Protein AF-A0A2N2PVN6-F1 (afdb_monomer)

Sequence (117 aa):
MAGLLTEPPWLGQETGHSHPGLLRRYKLNAVTSKTHCVLRLKFLCLGGVTVPKIKTHKATAKRFRRTATGKLVCMHQGRGHLRRRKAPRTLVKYRQVKIIDAPAADKRISRLAPYLD

Foldseek 3Di:
DDDDDDDDDPPDDDPPPDDDDDDDDDPPDDDPDVPPVPPPDPDDPPPPPDPDDDDAPVVLLVAWAADPVRWIKGADPPLPDPPVVDDPVVNVNRVDIDTDPDVVVVVVNCVRGVPGD

Structure (mmCIF, N/CA/C/O backbone):
data_AF-A0A2N2PVN6-F1
#
_entry.id   AF-A0A2N2PVN6-F1
#
loop_
_atom_site.group_PDB
_atom_site.id
_atom_site.type_symbol
_atom_site.label_atom_id
_atom_site.label_alt_id
_atom_site.label_comp_id
_atom_site.label_asym_id
_atom_site.label_entity_id
_atom_site.label_seq_id
_atom_site.pdbx_PDB_ins_code
_atom_site.Cartn_x
_atom_site.Cartn_y
_atom_site.Cartn_z
_atom_site.occupancy
_atom_site.B_iso_or_equiv
_atom_site.auth_seq_id
_atom_site.auth_comp_id
_atom_site.auth_asym_id
_atom_site.auth_atom_id
_atom_site.pdbx_PDB_model_num
ATOM 1 N N . MET A 1 1 ? 70.464 16.996 24.330 1.00 44.09 1 MET A N 1
ATOM 2 C CA . MET A 1 1 ? 69.034 16.862 23.984 1.00 44.09 1 MET A CA 1
ATOM 3 C C . MET A 1 1 ? 68.605 15.440 24.303 1.00 44.09 1 MET A C 1
ATOM 5 O O . MET A 1 1 ? 68.718 14.565 23.459 1.00 44.09 1 MET A O 1
ATOM 9 N N . ALA A 1 2 ? 68.245 15.199 25.566 1.00 46.00 2 ALA A N 1
ATOM 10 C CA . ALA A 1 2 ? 67.779 13.904 26.052 1.00 46.00 2 ALA A CA 1
ATOM 11 C C . ALA A 1 2 ? 66.265 13.808 25.812 1.00 46.00 2 ALA A C 1
ATOM 13 O O . ALA A 1 2 ? 65.507 14.604 26.361 1.00 46.00 2 ALA A O 1
ATOM 14 N N . GLY A 1 3 ? 65.846 12.886 24.945 1.00 49.22 3 GLY A N 1
ATOM 15 C CA . GLY A 1 3 ? 64.442 12.582 24.683 1.00 49.22 3 GLY A CA 1
ATOM 16 C C . GLY A 1 3 ? 63.976 11.452 25.593 1.00 49.22 3 GLY A C 1
ATOM 17 O O . GLY A 1 3 ? 64.452 10.327 25.482 1.00 49.22 3 GLY A O 1
ATOM 18 N N . LEU A 1 4 ? 63.076 11.793 26.508 1.00 56.62 4 LEU A N 1
ATOM 19 C CA . LEU A 1 4 ? 62.426 10.919 27.477 1.00 56.62 4 LEU A CA 1
ATOM 20 C C . LEU A 1 4 ? 61.514 9.898 26.774 1.00 56.62 4 LEU A C 1
ATOM 22 O O . LEU A 1 4 ? 60.559 10.277 26.099 1.00 56.62 4 LEU A O 1
ATOM 26 N N . LEU A 1 5 ? 61.776 8.608 26.991 1.00 57.41 5 LEU A N 1
ATOM 27 C CA . LEU A 1 5 ? 60.801 7.533 26.798 1.00 57.41 5 LEU A CA 1
ATOM 28 C C . LEU A 1 5 ? 59.641 7.766 27.775 1.00 57.41 5 LEU A C 1
ATOM 30 O O . LEU A 1 5 ? 59.804 7.620 28.984 1.00 57.41 5 LEU A O 1
ATOM 34 N N . THR A 1 6 ? 58.484 8.171 27.256 1.00 64.12 6 THR A N 1
ATOM 35 C CA . THR A 1 6 ? 57.226 8.190 28.011 1.00 64.12 6 THR A CA 1
ATOM 36 C C . THR A 1 6 ? 56.412 6.979 27.573 1.00 64.12 6 THR A C 1
ATOM 38 O O . THR A 1 6 ? 55.909 6.927 26.452 1.00 64.12 6 THR A O 1
ATOM 41 N N . GLU A 1 7 ? 56.352 5.980 28.451 1.00 62.00 7 GLU A N 1
ATOM 42 C CA . GLU A 1 7 ? 55.521 4.785 28.308 1.00 62.00 7 GLU A CA 1
ATOM 43 C C . GLU A 1 7 ? 54.031 5.180 28.189 1.00 62.00 7 GLU A C 1
ATOM 45 O O . GLU A 1 7 ? 53.555 6.031 28.948 1.00 62.00 7 GLU A O 1
ATOM 50 N N . PRO A 1 8 ? 53.275 4.596 27.245 1.00 65.25 8 PRO A N 1
ATOM 51 C CA . PRO A 1 8 ? 51.874 4.931 27.034 1.00 65.25 8 PRO A CA 1
ATOM 52 C C . PRO A 1 8 ? 50.933 4.354 28.125 1.00 65.25 8 PRO A C 1
ATOM 54 O O . PRO A 1 8 ? 51.083 3.201 28.528 1.00 65.25 8 PRO A O 1
ATOM 57 N N . PRO A 1 9 ? 49.899 5.101 28.566 1.00 60.56 9 PRO A N 1
ATOM 58 C CA . PRO A 1 9 ? 49.109 4.816 29.776 1.00 60.56 9 PRO A CA 1
ATOM 59 C C . PRO A 1 9 ? 48.023 3.725 29.649 1.00 60.56 9 PRO A C 1
ATOM 61 O O . PRO A 1 9 ? 47.061 3.727 30.412 1.00 60.56 9 PRO A O 1
ATOM 64 N N . TRP A 1 10 ? 48.124 2.779 28.712 1.00 58.72 10 TRP A N 1
ATOM 65 C CA . TRP A 1 10 ? 47.044 1.797 28.480 1.00 58.72 10 TRP A CA 1
ATOM 66 C C . TRP A 1 10 ? 47.187 0.488 29.272 1.00 58.72 10 TRP A C 1
ATOM 68 O O . TRP A 1 10 ? 46.434 -0.457 29.032 1.00 58.72 10 TRP A O 1
ATOM 78 N N . LEU A 1 11 ? 48.130 0.405 30.215 1.00 53.03 11 LEU A N 1
ATOM 79 C CA . LEU A 1 11 ? 48.261 -0.753 31.096 1.00 53.03 11 LEU A CA 1
ATOM 80 C C . LEU A 1 11 ? 47.323 -0.599 32.300 1.00 53.03 11 LEU A C 1
ATOM 82 O O . LEU A 1 11 ? 47.718 -0.131 33.364 1.00 53.03 11 LEU A O 1
ATOM 86 N N . GLY A 1 12 ? 46.058 -0.975 32.123 1.00 52.16 12 GLY A N 1
ATOM 87 C CA . GLY A 1 12 ? 45.132 -1.032 33.247 1.00 52.16 12 GLY A CA 1
ATOM 88 C C . GLY A 1 12 ? 43.677 -1.163 32.843 1.00 52.16 12 GLY A C 1
ATOM 89 O O . GLY A 1 12 ? 42.970 -0.162 32.758 1.00 52.16 12 GLY A O 1
ATOM 90 N N . GLN A 1 13 ? 43.219 -2.400 32.658 1.00 55.12 13 GLN A N 1
ATOM 91 C CA . GLN A 1 13 ? 41.931 -2.820 33.206 1.00 55.12 13 GLN A CA 1
ATOM 92 C C . GLN A 1 13 ? 41.827 -4.344 33.210 1.00 55.12 13 GLN A C 1
ATOM 94 O O . GLN A 1 13 ? 41.773 -5.019 32.186 1.00 55.12 13 GLN A O 1
ATOM 99 N N . GLU A 1 14 ? 41.859 -4.852 34.430 1.00 46.22 14 GLU A N 1
ATOM 100 C CA . GLU A 1 14 ? 41.739 -6.238 34.829 1.00 46.22 14 GLU A C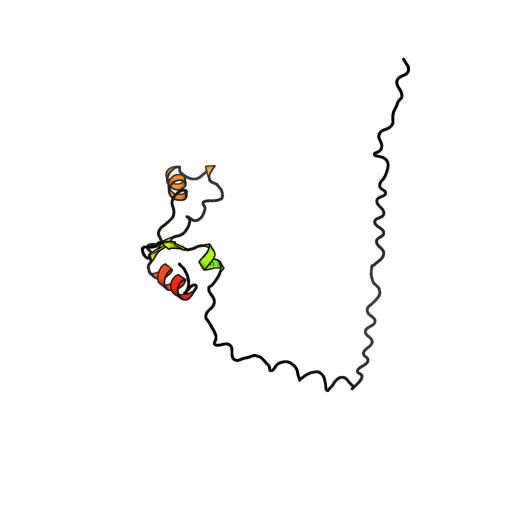A 1
ATOM 101 C C . GLU A 1 14 ? 40.362 -6.780 34.423 1.00 46.22 14 GLU A C 1
ATOM 103 O O . GLU A 1 14 ? 39.317 -6.243 34.794 1.00 46.22 14 GLU A O 1
ATOM 108 N N . THR A 1 15 ? 40.343 -7.877 33.670 1.00 55.25 15 THR A N 1
ATOM 109 C CA . THR A 1 15 ? 39.131 -8.663 33.423 1.00 55.25 15 THR A CA 1
ATOM 110 C C . THR A 1 15 ? 38.762 -9.441 34.685 1.00 55.25 15 THR A C 1
ATOM 112 O O . THR A 1 15 ? 39.046 -10.630 34.809 1.00 55.25 15 THR A O 1
ATOM 115 N N . GLY A 1 16 ? 38.134 -8.765 35.643 1.00 45.50 16 GLY A N 1
ATOM 116 C CA . GLY A 1 16 ? 37.553 -9.362 36.843 1.00 45.50 16 GLY A CA 1
ATOM 117 C C . GLY A 1 16 ? 36.098 -9.781 36.630 1.00 45.50 16 GLY A C 1
ATOM 118 O O . GLY A 1 16 ? 35.207 -9.248 37.282 1.00 45.50 16 GLY A O 1
ATOM 119 N N . HIS A 1 17 ? 35.826 -10.722 35.722 1.00 44.91 17 HIS A N 1
ATOM 120 C CA . HIS A 1 17 ? 34.518 -11.386 35.671 1.00 44.91 17 HIS A CA 1
ATOM 121 C C . HIS A 1 17 ? 34.507 -12.586 36.621 1.00 44.91 17 HIS A C 1
ATOM 123 O O . HIS A 1 17 ? 34.692 -13.738 36.235 1.00 44.91 17 HIS A O 1
ATOM 129 N N . SER A 1 18 ? 34.277 -12.300 37.898 1.00 48.25 18 SER A N 1
ATOM 130 C CA . SER A 1 18 ? 33.888 -13.277 38.907 1.00 48.25 18 SER A CA 1
ATOM 131 C C . SER A 1 18 ? 32.458 -13.755 38.627 1.00 48.25 18 SER A C 1
ATOM 133 O O . SER A 1 18 ? 31.481 -13.055 38.882 1.00 48.25 18 SER A O 1
ATOM 135 N N . HIS A 1 19 ? 32.319 -14.977 38.111 1.00 52.91 19 HIS A N 1
ATOM 136 C CA . HIS A 1 19 ? 31.057 -15.717 38.118 1.00 52.91 19 HIS A CA 1
ATOM 137 C C . HIS A 1 19 ? 31.016 -16.663 39.327 1.00 52.91 19 HIS A C 1
ATOM 139 O O . HIS A 1 19 ? 31.601 -17.744 39.266 1.00 52.91 19 HIS A O 1
ATOM 145 N N . PRO A 1 20 ? 30.265 -16.344 40.395 1.00 52.25 20 PRO A N 1
ATOM 146 C CA . PRO A 1 20 ? 29.765 -17.366 41.296 1.00 52.25 20 PRO A CA 1
ATOM 147 C C . PRO A 1 20 ? 28.238 -17.366 41.234 1.00 52.25 20 PRO A C 1
ATOM 149 O O . PRO A 1 20 ? 27.578 -16.413 41.643 1.00 52.25 20 PRO A O 1
ATOM 152 N N . GLY A 1 21 ? 27.643 -18.441 40.722 1.00 47.88 21 GLY A N 1
ATOM 153 C CA . GLY A 1 21 ? 26.186 -18.527 40.749 1.00 47.88 21 GLY A CA 1
ATOM 154 C C . GLY A 1 21 ? 25.567 -19.701 40.019 1.00 47.88 21 GLY A C 1
ATOM 155 O O . GLY A 1 21 ? 24.544 -19.517 39.370 1.00 47.88 21 GLY A O 1
ATOM 156 N N . LEU A 1 22 ? 26.146 -20.901 40.109 1.00 49.62 22 LEU A N 1
ATOM 157 C CA . LEU A 1 22 ? 25.459 -22.110 39.661 1.00 49.62 22 LEU A CA 1
ATOM 158 C C . LEU A 1 22 ? 24.995 -22.948 40.856 1.00 49.62 22 LEU A C 1
ATOM 160 O O . LEU A 1 22 ? 25.784 -23.458 41.645 1.00 49.62 22 LEU A O 1
ATOM 164 N N . LEU A 1 23 ? 23.669 -23.101 40.902 1.00 54.81 23 LEU A N 1
ATOM 165 C CA . LEU A 1 23 ? 22.927 -24.245 41.434 1.00 54.81 23 LEU A CA 1
ATOM 166 C C . LEU A 1 23 ? 22.936 -24.450 42.956 1.00 54.81 23 LEU A C 1
ATOM 168 O O . LEU A 1 23 ? 23.368 -25.479 43.471 1.00 54.81 23 LEU A O 1
ATOM 172 N N . ARG A 1 24 ? 22.237 -23.565 43.679 1.00 42.97 24 ARG A N 1
ATOM 173 C CA . ARG A 1 24 ? 21.520 -24.001 44.889 1.00 42.97 24 ARG A CA 1
ATOM 174 C C . ARG A 1 24 ? 20.153 -24.571 44.513 1.00 42.97 24 ARG A C 1
ATOM 176 O O . ARG A 1 24 ? 19.176 -23.853 44.341 1.00 42.97 24 ARG A O 1
ATOM 183 N N . ARG A 1 25 ? 20.150 -25.899 44.381 1.00 45.28 25 ARG A N 1
ATOM 184 C CA . ARG A 1 25 ? 19.100 -26.852 44.779 1.00 45.28 25 ARG A CA 1
ATOM 185 C C . ARG A 1 25 ? 17.805 -26.192 45.279 1.00 45.28 25 ARG A C 1
ATOM 187 O O . ARG A 1 25 ? 17.715 -25.757 46.426 1.00 45.28 25 ARG A O 1
ATOM 194 N N . TYR A 1 26 ? 16.782 -26.198 44.435 1.00 49.25 26 TYR A N 1
ATOM 195 C CA . TYR A 1 26 ? 15.394 -25.996 44.840 1.00 49.25 26 TYR A CA 1
ATOM 196 C C . TYR A 1 26 ? 15.007 -27.124 45.803 1.00 49.25 26 TYR A C 1
ATOM 198 O O . TYR A 1 26 ? 14.800 -28.271 45.411 1.00 49.25 26 TYR A O 1
ATOM 206 N N . LYS A 1 27 ? 14.945 -26.798 47.094 1.00 48.69 27 LYS A N 1
ATOM 207 C CA . LYS A 1 27 ? 14.306 -27.639 48.099 1.00 48.69 27 LYS A CA 1
ATOM 208 C C . LYS A 1 27 ? 12.809 -27.348 48.013 1.00 48.69 27 LYS A C 1
ATOM 210 O O . LYS A 1 27 ? 12.338 -26.333 48.519 1.00 48.69 27 LYS A O 1
ATOM 215 N N . LEU A 1 28 ? 12.089 -28.207 47.294 1.00 55.69 28 LEU A N 1
ATOM 216 C CA . LEU A 1 28 ? 10.631 -28.279 47.333 1.00 55.69 28 LEU A CA 1
ATOM 217 C C . LEU A 1 28 ? 10.221 -28.646 48.760 1.00 55.69 28 LEU A C 1
ATOM 219 O O . LEU A 1 28 ? 10.235 -29.814 49.129 1.00 55.69 28 LEU A O 1
ATOM 223 N N . ASN A 1 29 ? 9.875 -27.643 49.560 1.00 55.41 29 ASN A N 1
ATOM 224 C CA . ASN A 1 29 ? 9.192 -27.854 50.825 1.00 55.41 29 ASN A CA 1
ATOM 225 C C . ASN A 1 29 ? 7.753 -27.377 50.655 1.00 55.41 29 ASN A C 1
ATOM 227 O O . ASN A 1 29 ? 7.452 -26.186 50.730 1.00 55.41 29 ASN A O 1
ATOM 231 N N . ALA A 1 30 ? 6.878 -28.343 50.389 1.00 52.59 30 ALA A N 1
ATOM 232 C CA . ALA A 1 30 ? 5.446 -28.198 50.539 1.00 52.59 30 ALA A CA 1
ATOM 233 C C . ALA A 1 30 ? 5.136 -27.850 52.003 1.00 52.59 30 ALA A C 1
ATOM 235 O O . ALA A 1 30 ? 5.236 -28.695 52.887 1.00 52.59 30 ALA A O 1
ATOM 236 N N . VAL A 1 31 ? 4.752 -26.600 52.250 1.00 52.59 31 VAL A N 1
ATOM 237 C CA . VAL A 1 31 ? 3.991 -26.223 53.442 1.00 52.59 31 VAL A CA 1
ATOM 238 C C . VAL A 1 31 ? 2.660 -25.698 52.936 1.00 52.59 31 VAL A C 1
ATOM 240 O O . VAL A 1 31 ? 2.483 -24.520 52.642 1.00 52.59 31 VAL A O 1
ATOM 243 N N . THR A 1 32 ? 1.722 -26.622 52.767 1.00 56.62 32 THR A N 1
ATOM 244 C CA . THR A 1 32 ? 0.304 -26.319 52.606 1.00 56.62 32 THR A CA 1
ATOM 245 C C . THR A 1 32 ? -0.215 -25.779 53.937 1.00 56.62 32 THR A C 1
ATOM 247 O O . THR A 1 32 ? -0.776 -26.526 54.737 1.00 56.62 32 THR A O 1
ATOM 250 N N . SER A 1 33 ? -0.002 -24.489 54.205 1.00 47.12 33 SER A N 1
ATOM 251 C CA . SER A 1 33 ? -0.707 -23.792 55.277 1.00 47.12 33 SER A CA 1
ATOM 252 C C . SER A 1 33 ? -2.026 -23.240 54.740 1.00 47.12 33 SER A C 1
ATOM 254 O O . SER A 1 33 ? -2.128 -22.544 53.730 1.00 47.12 33 SER A O 1
ATOM 256 N N . LYS A 1 34 ? -3.079 -23.645 55.432 1.00 53.88 34 LYS A N 1
ATOM 257 C CA . LYS A 1 34 ? -4.497 -23.492 55.123 1.00 53.88 34 LYS A CA 1
ATOM 258 C C . LYS A 1 34 ? -5.004 -22.067 55.419 1.00 53.88 34 LYS A C 1
ATOM 260 O O . LYS A 1 34 ? -6.102 -21.902 55.934 1.00 53.88 34 LYS A O 1
ATOM 265 N N . THR A 1 35 ? -4.209 -21.039 55.110 1.00 53.19 35 THR A N 1
ATOM 266 C CA . THR A 1 35 ? -4.450 -19.634 55.501 1.00 53.19 35 THR A CA 1
ATOM 267 C C . THR A 1 35 ? -4.136 -18.623 54.392 1.00 53.19 35 THR A C 1
ATOM 269 O O . THR A 1 35 ? -3.685 -17.517 54.656 1.00 53.19 35 THR A O 1
ATOM 272 N N . HIS A 1 36 ? -4.436 -18.954 53.133 1.00 45.50 36 HIS A N 1
ATOM 273 C CA . HIS A 1 36 ? -4.562 -17.943 52.066 1.00 45.50 36 HIS A CA 1
ATOM 274 C C . HIS A 1 36 ? -5.812 -18.155 51.190 1.00 45.50 36 HIS A C 1
ATOM 276 O O . HIS A 1 36 ? -5.872 -17.770 50.024 1.00 45.50 36 HIS A O 1
ATOM 282 N N . CYS A 1 37 ? -6.849 -18.751 51.787 1.00 46.72 37 CYS A N 1
ATOM 283 C CA . CYS A 1 37 ? -8.185 -18.905 51.216 1.00 46.72 37 CYS A CA 1
ATOM 284 C C . CYS A 1 37 ? -9.107 -17.746 51.653 1.00 46.72 37 CYS A C 1
ATOM 286 O O . CYS A 1 37 ? -10.128 -17.983 52.277 1.00 46.72 37 CYS A O 1
ATOM 288 N N . VAL A 1 38 ? -8.736 -16.488 51.373 1.00 50.56 38 VAL A N 1
ATOM 289 C CA . VAL A 1 38 ? -9.691 -15.345 51.366 1.00 50.56 38 VAL A CA 1
ATOM 290 C C . VAL A 1 38 ? -9.225 -14.140 50.540 1.00 50.56 38 VAL A C 1
ATOM 292 O O . VAL A 1 38 ? -10.051 -13.314 50.165 1.00 50.56 38 VAL A O 1
ATOM 295 N N . LEU A 1 39 ? -7.951 -14.060 50.143 1.00 49.84 39 LEU A N 1
ATOM 296 C CA . LEU A 1 39 ? -7.453 -12.973 49.287 1.00 49.84 39 LEU A CA 1
ATOM 297 C C . LEU A 1 39 ? -7.220 -13.414 47.832 1.00 49.84 39 LEU A C 1
ATOM 299 O O . LEU A 1 39 ? -6.233 -13.044 47.205 1.00 49.84 39 LEU A O 1
ATOM 303 N N . ARG A 1 40 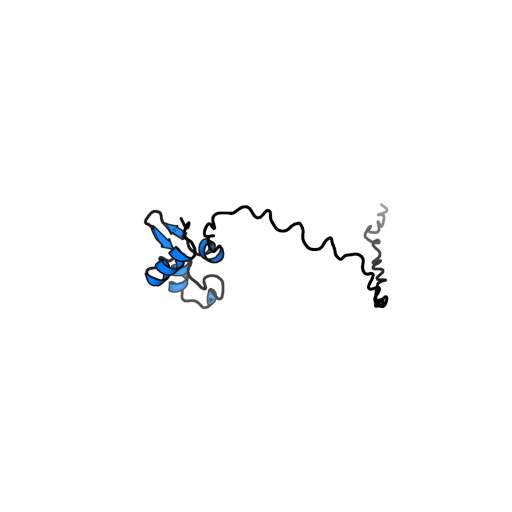? -8.124 -14.243 47.290 1.00 51.12 40 ARG A N 1
ATOM 304 C CA . ARG A 1 40 ? -8.079 -14.691 45.885 1.00 51.12 40 ARG A CA 1
ATOM 305 C C . ARG A 1 40 ? -9.281 -14.262 45.037 1.00 51.12 40 ARG A C 1
ATOM 307 O O . ARG A 1 40 ? -9.357 -14.681 43.893 1.00 51.12 40 ARG A O 1
ATOM 314 N N . LEU A 1 41 ? -10.208 -13.421 45.507 1.00 52.75 41 LEU A N 1
ATOM 315 C CA . LEU A 1 41 ? -11.388 -13.120 44.674 1.00 52.75 41 LEU A CA 1
ATOM 316 C C . LEU A 1 41 ? -12.052 -11.752 44.884 1.00 52.75 41 LEU A C 1
ATOM 318 O O . LEU A 1 41 ? -13.273 -11.651 44.841 1.00 52.75 41 LEU A O 1
ATOM 322 N N . LYS A 1 42 ? -11.285 -10.681 45.113 1.00 53.97 42 LYS A N 1
ATOM 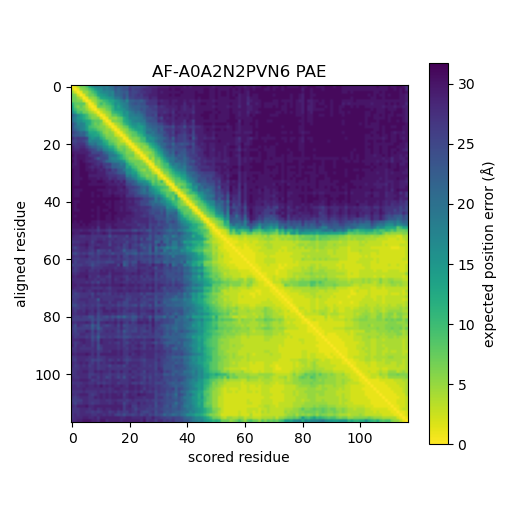323 C CA . LYS A 1 42 ? -11.884 -9.347 45.301 1.00 53.97 42 LYS A CA 1
ATOM 324 C C . LYS A 1 42 ? -11.024 -8.201 44.764 1.00 53.97 42 LYS A C 1
ATOM 326 O O . LYS A 1 42 ? -10.770 -7.260 45.488 1.00 53.97 42 LYS A O 1
ATOM 331 N N . PHE A 1 43 ? -10.563 -8.262 43.508 1.00 43.69 43 PHE A N 1
ATOM 332 C CA . PHE A 1 43 ? -10.137 -7.043 42.786 1.00 43.69 43 PHE A CA 1
ATOM 333 C C . PHE A 1 43 ? -10.077 -7.221 41.252 1.00 43.69 43 PHE A C 1
ATOM 335 O O . PHE A 1 43 ? -9.091 -6.896 40.605 1.00 43.69 43 PHE A O 1
ATOM 342 N N . LEU A 1 44 ? -11.131 -7.773 40.641 1.00 57.00 44 LEU A N 1
ATOM 343 C CA . LEU A 1 44 ? -11.284 -7.842 39.175 1.00 57.00 44 LEU A CA 1
ATOM 344 C C . LEU A 1 44 ? -12.723 -7.502 38.757 1.00 57.00 44 LEU A C 1
ATOM 346 O O . LEU A 1 44 ? -13.329 -8.246 38.004 1.00 57.00 44 LEU A O 1
ATOM 350 N N . CYS A 1 45 ? -13.323 -6.429 39.275 1.00 52.78 45 CYS A N 1
ATOM 351 C CA . CYS A 1 45 ? -14.700 -6.049 38.906 1.00 52.78 45 CYS A CA 1
ATOM 352 C C . CYS A 1 45 ? -14.928 -4.526 38.923 1.00 52.78 45 CYS A C 1
ATOM 354 O O . CYS A 1 45 ? -15.990 -4.069 39.317 1.00 52.78 45 CYS A O 1
ATOM 356 N N . LEU A 1 46 ? -13.952 -3.727 38.483 1.00 56.56 46 LEU A N 1
ATOM 357 C CA . LEU A 1 46 ? -14.196 -2.329 38.084 1.00 56.56 46 LEU A CA 1
ATOM 358 C C . LEU A 1 46 ? -13.747 -2.115 36.632 1.00 56.56 46 LEU A C 1
ATOM 360 O O . LEU A 1 46 ? -13.106 -1.130 36.281 1.00 56.56 46 LEU A O 1
ATOM 364 N N . GLY A 1 47 ? -14.050 -3.089 35.772 1.00 58.25 47 GLY A N 1
ATOM 365 C CA . GLY A 1 47 ? -14.006 -2.892 34.331 1.00 58.25 47 GLY A CA 1
ATOM 366 C C . GLY A 1 47 ? -15.208 -2.047 33.943 1.00 58.25 47 GLY A C 1
ATOM 367 O O . GLY A 1 47 ? -16.297 -2.585 33.765 1.00 58.25 47 GLY A O 1
ATOM 368 N N . GLY A 1 48 ? -15.027 -0.727 33.862 1.00 65.06 48 GLY A N 1
ATOM 369 C CA . GLY A 1 48 ? -16.037 0.155 33.285 1.00 65.06 48 GLY A CA 1
ATOM 370 C C . GLY A 1 48 ? -16.477 -0.391 31.926 1.00 65.06 48 GLY A C 1
ATOM 371 O O . GLY A 1 48 ? -15.648 -0.899 31.166 1.00 65.06 48 GLY A O 1
ATOM 372 N N . VAL A 1 49 ? -17.778 -0.323 31.636 1.00 65.69 49 VAL A N 1
ATOM 373 C CA . VAL A 1 49 ? -18.354 -0.741 30.352 1.00 65.69 49 VAL A CA 1
ATOM 374 C C . VAL A 1 49 ? -17.809 0.194 29.276 1.00 65.69 49 VAL A C 1
ATOM 376 O O . VAL A 1 49 ? -18.391 1.222 28.944 1.00 65.69 49 VAL A O 1
ATOM 379 N N . THR A 1 50 ? -16.618 -0.118 28.773 1.00 71.31 50 THR A N 1
ATOM 380 C CA . THR A 1 50 ? -16.060 0.583 27.626 1.00 71.31 50 THR A CA 1
ATOM 381 C C . THR A 1 50 ? -16.852 0.124 26.420 1.00 71.31 50 THR A C 1
ATOM 383 O O . THR A 1 50 ? -16.885 -1.063 26.097 1.00 71.31 50 THR A O 1
ATOM 386 N N . VAL A 1 51 ? -17.537 1.063 25.774 1.00 82.25 51 VAL A N 1
ATOM 387 C CA . VAL A 1 51 ? -18.199 0.805 24.497 1.00 82.25 51 VAL A CA 1
ATOM 388 C C . VAL A 1 51 ? -17.122 0.251 23.551 1.00 82.25 51 VAL A C 1
ATOM 390 O O . VAL A 1 51 ? -16.110 0.933 23.344 1.00 82.25 51 VAL A O 1
ATOM 393 N N . PRO A 1 52 ? -17.251 -0.985 23.030 1.00 87.19 52 PRO A N 1
ATOM 394 C CA . PRO A 1 52 ? -16.175 -1.615 22.277 1.00 87.19 52 PRO A CA 1
ATOM 395 C C . PRO A 1 52 ? -15.980 -0.886 20.944 1.00 87.19 52 PRO A C 1
ATOM 397 O O . PRO A 1 52 ? -16.661 -1.143 19.955 1.00 87.19 52 PRO A O 1
ATOM 400 N N . LYS A 1 53 ? -15.028 0.053 20.910 1.00 89.38 53 LYS A N 1
ATOM 401 C CA . LYS A 1 53 ? -14.636 0.754 19.685 1.00 89.38 53 LYS A CA 1
ATOM 402 C C . LYS A 1 53 ? -13.694 -0.126 18.869 1.00 89.38 53 LYS A C 1
ATOM 404 O O . LYS A 1 53 ? -12.663 -0.583 19.367 1.00 89.38 53 LYS A O 1
ATOM 409 N N . ILE A 1 54 ? -14.020 -0.318 17.592 1.00 91.50 54 ILE A N 1
ATOM 410 C CA . ILE A 1 54 ? -13.176 -1.064 16.650 1.00 91.50 54 ILE A CA 1
ATOM 411 C C . ILE A 1 54 ? -11.799 -0.398 16.576 1.00 91.50 54 ILE A C 1
ATOM 413 O O . ILE A 1 54 ? -11.694 0.809 16.360 1.00 91.50 54 ILE A O 1
ATOM 417 N N . LYS A 1 55 ? -10.733 -1.185 16.743 1.00 91.56 55 LYS A N 1
ATOM 418 C CA . LYS A 1 55 ? -9.352 -0.709 16.606 1.00 91.56 55 LYS A CA 1
ATOM 419 C C . LYS A 1 55 ? -8.853 -0.923 15.181 1.00 91.56 55 LYS A C 1
ATOM 421 O O . LYS A 1 55 ? -9.109 -1.954 14.569 1.00 91.56 55 LYS A O 1
ATOM 426 N N . THR A 1 56 ? -8.069 0.024 14.680 1.00 95.38 56 THR A N 1
ATOM 427 C CA . THR A 1 56 ? -7.409 -0.094 13.375 1.00 95.38 56 THR A CA 1
ATOM 428 C C . THR A 1 56 ? -6.301 -1.146 13.418 1.00 95.38 56 THR A C 1
ATOM 430 O O . THR A 1 56 ? -5.390 -1.054 14.249 1.00 95.38 56 THR A O 1
ATOM 433 N N . HIS A 1 57 ? -6.299 -2.087 12.471 1.00 95.88 57 HIS A N 1
ATOM 434 C CA . HIS A 1 57 ? -5.187 -3.017 12.297 1.00 95.88 57 HIS A CA 1
ATOM 435 C C . HIS A 1 57 ? -3.920 -2.277 11.829 1.00 95.88 57 HIS A C 1
ATOM 437 O O . HIS A 1 57 ? -3.788 -1.863 10.672 1.00 95.88 57 HIS A O 1
ATOM 443 N N . LYS A 1 58 ? -2.957 -2.104 12.741 1.00 94.62 58 LYS A N 1
ATOM 444 C CA . LYS A 1 58 ? -1.786 -1.237 12.523 1.00 94.62 58 LYS A CA 1
ATOM 445 C C . LYS A 1 58 ? -0.868 -1.716 11.399 1.00 94.62 58 LYS A C 1
ATOM 447 O O . LYS A 1 58 ? -0.287 -0.885 10.707 1.00 94.62 58 LYS A O 1
ATOM 452 N N . ALA A 1 59 ? -0.750 -3.024 11.172 1.00 95.25 59 ALA A N 1
ATOM 453 C CA . ALA A 1 59 ? 0.055 -3.541 10.065 1.00 95.25 59 ALA A CA 1
ATOM 454 C C . ALA A 1 59 ? -0.534 -3.174 8.690 1.00 95.25 59 ALA A C 1
ATOM 456 O O . ALA A 1 59 ? 0.233 -2.916 7.763 1.00 95.25 59 ALA A O 1
ATOM 457 N N . THR A 1 60 ? -1.862 -3.079 8.568 1.00 94.88 60 THR A N 1
ATOM 458 C CA . THR A 1 60 ? -2.522 -2.589 7.345 1.00 94.88 60 THR A CA 1
ATOM 459 C C . THR A 1 60 ? -2.310 -1.085 7.197 1.00 94.88 60 THR A C 1
ATOM 461 O O . THR A 1 60 ? -1.832 -0.639 6.157 1.00 94.88 60 THR A O 1
ATOM 464 N N . ALA A 1 61 ? -2.556 -0.313 8.259 1.00 94.81 61 ALA A N 1
ATOM 465 C CA . ALA A 1 61 ? -2.423 1.147 8.239 1.00 94.81 61 ALA A CA 1
ATOM 466 C C . ALA A 1 61 ? -1.000 1.642 7.905 1.00 94.81 61 ALA A C 1
ATOM 468 O O . ALA A 1 61 ? -0.830 2.699 7.316 1.00 94.81 61 ALA A O 1
ATOM 469 N N . LYS A 1 62 ? 0.047 0.876 8.241 1.00 93.75 62 LYS A N 1
ATOM 470 C CA . LYS A 1 62 ? 1.435 1.219 7.870 1.00 93.75 62 LYS A CA 1
ATOM 471 C C . LYS A 1 62 ? 1.740 1.013 6.382 1.00 93.75 62 LYS A C 1
ATOM 473 O O . LYS A 1 62 ? 2.687 1.601 5.868 1.00 93.75 62 LYS A O 1
ATOM 478 N N . ARG A 1 63 ? 1.006 0.121 5.712 1.00 93.06 63 ARG A N 1
ATOM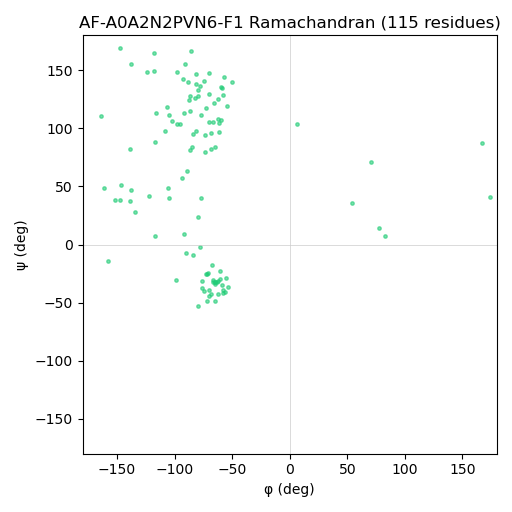 479 C CA . ARG A 1 63 ? 1.302 -0.336 4.343 1.00 93.06 63 ARG A CA 1
ATOM 480 C C . ARG A 1 63 ? 0.468 0.372 3.282 1.00 93.06 63 ARG A C 1
ATOM 482 O O . ARG A 1 63 ? 0.942 0.517 2.156 1.00 93.06 63 ARG A O 1
ATOM 489 N N . PHE A 1 64 ? -0.749 0.768 3.634 1.00 94.06 64 PHE A N 1
ATOM 490 C CA . PHE A 1 64 ? -1.710 1.391 2.733 1.00 94.06 64 PHE A CA 1
ATOM 491 C C . PHE A 1 64 ? -2.038 2.802 3.199 1.00 94.06 64 PHE A C 1
ATOM 493 O O . PHE A 1 64 ? -2.008 3.074 4.395 1.00 94.06 64 PHE A O 1
ATOM 500 N N . ARG A 1 65 ? -2.347 3.678 2.247 1.00 92.75 65 ARG A N 1
ATOM 501 C CA . ARG A 1 65 ? -2.829 5.044 2.483 1.00 92.75 65 ARG A CA 1
ATOM 502 C C . ARG A 1 65 ? -3.962 5.341 1.513 1.00 92.75 65 ARG A C 1
ATOM 504 O O . ARG A 1 65 ? -4.001 4.714 0.445 1.00 92.75 65 ARG A O 1
ATOM 511 N N . ARG A 1 66 ? -4.857 6.267 1.854 1.00 93.06 66 ARG A N 1
ATOM 512 C CA . ARG A 1 66 ? -5.802 6.814 0.880 1.00 93.06 66 ARG A CA 1
ATOM 513 C C . ARG A 1 66 ? -5.275 8.146 0.355 1.00 93.06 66 ARG A C 1
ATOM 515 O O . ARG A 1 66 ? -4.469 8.828 0.978 1.00 93.06 66 ARG A O 1
ATOM 522 N N . THR A 1 67 ? -5.591 8.438 -0.899 1.00 93.19 67 THR A N 1
ATOM 523 C CA . THR A 1 67 ? -5.375 9.776 -1.452 1.00 93.19 67 THR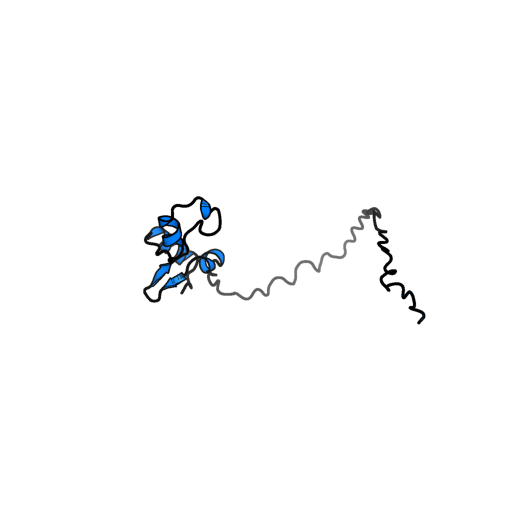 A CA 1
ATOM 524 C C . THR A 1 67 ? -6.583 10.647 -1.133 1.00 93.19 67 THR A C 1
ATOM 526 O O . THR A 1 67 ? -7.651 10.123 -0.825 1.00 93.19 67 THR A O 1
ATOM 529 N N . ALA A 1 68 ? -6.466 11.965 -1.304 1.00 90.12 68 ALA A N 1
ATOM 530 C CA . ALA A 1 68 ? -7.607 12.876 -1.165 1.00 90.12 68 ALA A CA 1
ATOM 531 C C . ALA A 1 68 ? -8.794 12.497 -2.079 1.00 90.12 68 ALA A C 1
ATOM 533 O O . ALA A 1 68 ? -9.948 12.708 -1.734 1.00 90.12 68 ALA A O 1
ATOM 534 N N . THR A 1 69 ? -8.522 11.870 -3.230 1.00 89.00 69 THR A N 1
ATOM 535 C CA . THR A 1 69 ? -9.544 11.349 -4.158 1.00 89.00 69 THR A CA 1
ATOM 536 C C . THR A 1 69 ? -10.163 10.016 -3.696 1.00 89.00 69 THR A C 1
ATOM 538 O O . THR A 1 69 ? -11.006 9.458 -4.386 1.00 89.00 69 THR A O 1
ATOM 541 N N . GLY A 1 70 ? -9.718 9.447 -2.573 1.00 88.94 70 GLY A N 1
ATOM 542 C CA . GLY A 1 70 ? -10.206 8.177 -2.026 1.00 88.94 70 GLY A CA 1
ATOM 543 C C . GLY A 1 70 ? -9.577 6.922 -2.639 1.00 88.94 70 GLY A C 1
ATOM 544 O O . GLY A 1 70 ? -9.996 5.809 -2.326 1.00 88.94 70 GLY A O 1
ATOM 545 N N . LYS A 1 71 ? -8.555 7.058 -3.497 1.00 91.50 71 LYS A N 1
ATOM 546 C CA . LYS A 1 71 ? -7.889 5.897 -4.107 1.00 91.50 71 LYS A CA 1
ATOM 547 C C . LYS A 1 71 ? -6.929 5.252 -3.116 1.00 91.50 71 LYS A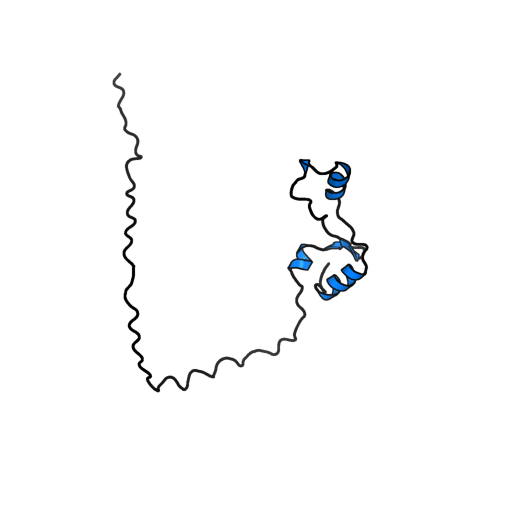 C 1
ATOM 549 O O . LYS A 1 71 ? -6.149 5.934 -2.453 1.00 91.50 71 LYS A O 1
ATOM 554 N N . LEU A 1 72 ? -6.946 3.924 -3.066 1.00 93.81 72 LEU A N 1
ATOM 555 C CA . LEU A 1 72 ? -6.060 3.155 -2.208 1.00 93.81 72 LEU A CA 1
ATOM 556 C C . LEU A 1 72 ? -4.687 2.979 -2.864 1.00 93.81 72 LEU A C 1
ATOM 558 O O . LEU A 1 72 ? -4.576 2.467 -3.982 1.00 93.81 72 LEU A O 1
ATOM 562 N N . VAL A 1 73 ? -3.634 3.360 -2.143 1.00 95.06 73 VAL A N 1
ATOM 563 C CA . VAL A 1 73 ? -2.259 3.311 -2.644 1.00 95.06 73 VAL A CA 1
ATOM 564 C C . VAL A 1 73 ? -1.331 2.496 -1.750 1.00 95.06 73 VAL A C 1
ATOM 566 O O . VAL A 1 73 ? -1.488 2.442 -0.528 1.00 95.06 73 VAL A O 1
ATOM 569 N N . CYS A 1 74 ? -0.338 1.852 -2.366 1.00 94.50 74 CYS A N 1
ATOM 570 C CA . CYS A 1 74 ? 0.736 1.149 -1.671 1.00 94.50 74 CYS A CA 1
ATOM 571 C C . CYS A 1 74 ? 2.061 1.210 -2.438 1.00 94.50 74 CYS A C 1
ATOM 573 O O . CYS A 1 74 ? 2.132 1.600 -3.603 1.00 94.50 74 CYS A O 1
ATOM 575 N N . MET A 1 75 ? 3.141 0.791 -1.784 1.00 94.88 75 MET A N 1
ATOM 576 C CA . MET A 1 75 ? 4.428 0.619 -2.451 1.00 94.88 75 MET A CA 1
ATOM 577 C C . MET A 1 75 ? 4.490 -0.723 -3.193 1.00 94.88 75 MET A C 1
ATOM 579 O O . MET A 1 75 ? 3.963 -1.739 -2.727 1.00 94.88 75 MET A O 1
ATOM 583 N N . HIS A 1 76 ? 5.195 -0.757 -4.326 1.00 93.75 76 HIS A N 1
ATOM 584 C CA . HIS A 1 76 ? 5.470 -2.007 -5.030 1.00 93.75 76 HIS A CA 1
ATOM 585 C C . HIS A 1 76 ? 6.246 -3.005 -4.156 1.00 93.75 76 HIS A C 1
ATOM 587 O O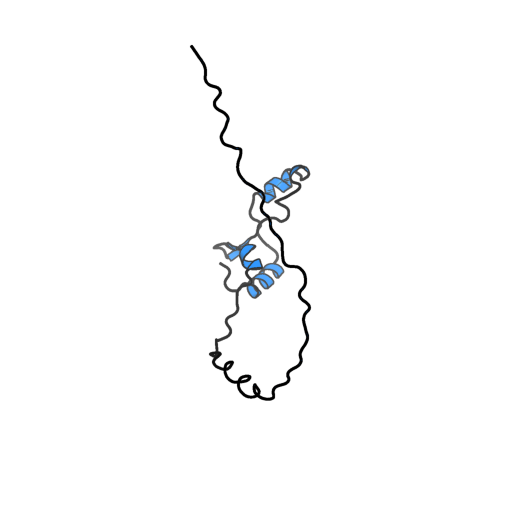 . HIS A 1 76 ? 7.251 -2.671 -3.524 1.00 93.75 76 HIS A O 1
ATOM 593 N N . GLN A 1 77 ? 5.809 -4.265 -4.183 1.00 92.25 77 GLN A N 1
ATOM 594 C CA . GLN A 1 77 ? 6.491 -5.358 -3.496 1.00 92.25 77 GLN A CA 1
ATOM 595 C C . GLN A 1 77 ? 7.824 -5.701 -4.180 1.00 92.25 77 GLN A C 1
ATOM 597 O O . GLN A 1 77 ? 7.974 -5.581 -5.398 1.00 92.25 77 GLN A O 1
ATOM 602 N N . GLY A 1 78 ? 8.808 -6.131 -3.385 1.00 91.75 78 GLY A N 1
ATOM 603 C CA . GLY A 1 78 ? 10.122 -6.548 -3.883 1.00 91.75 78 GLY A CA 1
ATOM 604 C C . GLY A 1 78 ? 11.075 -5.404 -4.257 1.00 91.75 78 GLY A C 1
ATOM 605 O O . GLY A 1 78 ? 12.087 -5.658 -4.906 1.00 91.75 78 GLY A O 1
ATOM 606 N N . ARG A 1 79 ? 10.800 -4.154 -3.862 1.00 91.56 79 ARG A N 1
ATOM 607 C CA . ARG A 1 79 ? 11.676 -2.996 -4.138 1.00 91.56 79 ARG A CA 1
ATOM 608 C C . ARG A 1 79 ? 13.030 -3.026 -3.397 1.00 91.56 79 ARG A C 1
ATOM 610 O O . ARG A 1 79 ? 13.946 -2.322 -3.813 1.00 91.56 79 ARG A O 1
ATOM 617 N N . GLY A 1 80 ? 13.171 -3.828 -2.337 1.00 91.62 80 GLY A N 1
ATOM 618 C CA . GLY A 1 80 ? 14.339 -3.807 -1.440 1.00 91.62 80 GLY A CA 1
ATOM 619 C C . GLY A 1 80 ? 15.585 -4.542 -1.951 1.00 91.62 80 GLY A C 1
ATOM 620 O O . GLY A 1 80 ? 16.659 -3.954 -2.006 1.00 91.62 80 GLY A O 1
ATOM 621 N N . HIS A 1 81 ? 15.456 -5.812 -2.348 1.00 92.50 81 HIS A N 1
ATOM 622 C CA . HIS A 1 81 ? 16.602 -6.687 -2.641 1.00 92.50 81 HIS A CA 1
ATOM 623 C C . HIS A 1 81 ? 16.649 -7.164 -4.111 1.00 92.50 81 HIS A C 1
ATOM 625 O O . HIS A 1 81 ? 15.678 -7.025 -4.860 1.00 92.50 81 HIS A O 1
ATOM 631 N N . LEU A 1 82 ? 17.809 -7.692 -4.533 1.00 94.19 82 LEU A N 1
ATOM 632 C CA . LEU A 1 82 ? 18.120 -8.175 -5.892 1.00 94.19 82 LEU A CA 1
ATOM 633 C C . LEU A 1 82 ? 17.873 -7.155 -7.015 1.00 94.19 82 LEU A C 1
ATOM 635 O O . LEU A 1 82 ? 17.483 -7.518 -8.123 1.00 94.19 82 LEU A O 1
ATOM 639 N N . ARG A 1 83 ? 18.127 -5.865 -6.770 1.00 94.06 83 ARG A N 1
ATOM 640 C CA . ARG A 1 83 ? 17.895 -4.814 -7.779 1.00 94.06 83 ARG A CA 1
ATOM 641 C C . ARG A 1 83 ? 18.750 -4.988 -9.040 1.00 94.06 83 ARG A C 1
ATOM 643 O O . ARG A 1 83 ? 18.267 -4.676 -10.119 1.00 94.06 83 ARG A O 1
ATOM 650 N N . ARG A 1 84 ? 19.958 -5.552 -8.914 1.00 94.88 84 ARG A N 1
ATOM 651 C CA . ARG A 1 84 ? 20.896 -5.790 -10.028 1.00 94.88 84 ARG A CA 1
ATOM 652 C C . ARG A 1 84 ? 20.363 -6.765 -11.085 1.00 94.88 84 ARG A C 1
ATOM 654 O O . ARG A 1 84 ? 20.683 -6.611 -12.252 1.00 94.88 84 ARG A O 1
ATOM 661 N N . ARG A 1 85 ? 19.552 -7.754 -10.689 1.00 94.75 85 ARG A N 1
ATOM 662 C CA . ARG A 1 85 ? 19.011 -8.782 -11.603 1.00 94.75 85 ARG A CA 1
ATOM 663 C C . ARG A 1 85 ? 17.675 -8.387 -12.238 1.00 94.75 85 ARG A C 1
ATOM 665 O O . ARG A 1 85 ? 17.153 -9.113 -13.075 1.00 94.75 85 ARG A O 1
ATOM 672 N N . LYS A 1 86 ? 17.070 -7.275 -11.810 1.00 94.50 86 LYS A N 1
ATOM 673 C CA . LYS A 1 86 ? 15.745 -6.863 -12.283 1.00 94.50 86 LYS A CA 1
ATOM 674 C C . LYS A 1 86 ? 15.863 -6.018 -13.540 1.00 94.50 86 LYS A C 1
ATOM 676 O O . LYS A 1 86 ? 16.708 -5.134 -13.619 1.00 94.50 86 LYS A O 1
ATOM 681 N N . ALA A 1 87 ? 14.952 -6.247 -14.485 1.00 95.69 87 ALA A N 1
ATOM 682 C CA . ALA A 1 87 ? 14.874 -5.457 -15.707 1.00 95.69 87 ALA A CA 1
ATOM 683 C C . ALA A 1 87 ? 14.696 -3.953 -15.399 1.00 95.69 87 ALA A C 1
ATOM 685 O O . ALA A 1 87 ? 13.948 -3.606 -14.472 1.00 95.69 87 ALA A O 1
ATOM 686 N N . PRO A 1 88 ? 15.293 -3.053 -16.202 1.00 94.81 88 PRO A N 1
ATOM 687 C CA . PRO A 1 88 ? 15.240 -1.609 -15.963 1.00 94.81 88 PRO A CA 1
ATOM 688 C C . PRO A 1 88 ? 13.799 -1.080 -15.912 1.00 94.81 88 PRO A C 1
ATOM 690 O O . PRO A 1 88 ? 13.452 -0.324 -15.004 1.00 94.81 88 PRO A O 1
ATOM 693 N N . ARG A 1 89 ? 12.910 -1.588 -16.780 1.00 94.88 89 ARG A N 1
ATOM 694 C CA . ARG A 1 89 ? 11.467 -1.275 -16.777 1.00 94.88 89 ARG A CA 1
ATOM 695 C C . ARG A 1 89 ? 10.785 -1.512 -15.424 1.00 94.88 89 ARG A C 1
ATOM 697 O O . ARG A 1 89 ? 9.916 -0.746 -15.017 1.00 94.88 89 ARG A O 1
ATOM 704 N N . THR A 1 90 ? 11.182 -2.557 -14.698 1.00 94.62 90 THR A N 1
ATOM 705 C CA . THR A 1 90 ? 10.608 -2.895 -13.388 1.00 94.62 90 THR A CA 1
ATOM 706 C C . THR A 1 90 ? 11.139 -1.962 -12.304 1.00 94.62 90 THR A C 1
ATOM 708 O O . THR A 1 90 ? 10.389 -1.542 -11.424 1.00 94.62 90 THR A O 1
ATOM 711 N N . LEU A 1 91 ? 12.420 -1.591 -12.384 1.00 93.81 91 LEU A N 1
ATOM 712 C CA . LEU A 1 91 ? 13.037 -0.652 -11.449 1.00 93.81 91 LEU A CA 1
ATOM 713 C C . LEU A 1 91 ? 12.425 0.751 -11.544 1.00 93.81 91 LEU A C 1
ATOM 715 O O . LEU A 1 91 ? 12.311 1.413 -10.514 1.00 93.81 91 LEU A O 1
ATOM 719 N N . VAL A 1 92 ? 12.004 1.184 -12.738 1.00 94.75 92 VAL A N 1
ATOM 720 C CA . VAL A 1 92 ? 11.271 2.448 -12.932 1.00 94.75 92 VAL A CA 1
ATOM 721 C C . VAL A 1 92 ? 9.912 2.397 -12.237 1.00 94.75 92 VAL A C 1
ATOM 723 O O . VAL A 1 92 ? 9.615 3.280 -11.436 1.00 94.75 92 VAL A O 1
ATOM 726 N N . LYS A 1 93 ? 9.134 1.323 -12.437 1.00 93.69 93 LYS A N 1
ATOM 727 C CA . LYS A 1 93 ? 7.835 1.137 -11.762 1.00 93.69 93 LYS A CA 1
ATOM 728 C C . LYS A 1 93 ? 7.964 1.198 -10.243 1.00 93.69 93 LYS A C 1
ATOM 730 O O . LYS A 1 93 ? 7.172 1.850 -9.581 1.00 93.69 93 LYS A O 1
ATOM 735 N N . TYR A 1 94 ? 9.012 0.599 -9.676 1.00 94.75 94 TYR A N 1
ATOM 736 C CA . TYR A 1 94 ? 9.248 0.655 -8.232 1.00 94.75 94 TYR A CA 1
ATOM 737 C C . TYR A 1 94 ? 9.443 2.067 -7.676 1.00 94.75 94 TYR A C 1
ATOM 739 O O . TYR A 1 94 ? 9.246 2.247 -6.479 1.00 94.75 94 TYR A O 1
ATOM 747 N N . ARG A 1 95 ? 9.837 3.055 -8.490 1.00 92.44 95 ARG A N 1
ATOM 748 C CA . ARG A 1 95 ? 9.963 4.452 -8.044 1.00 92.44 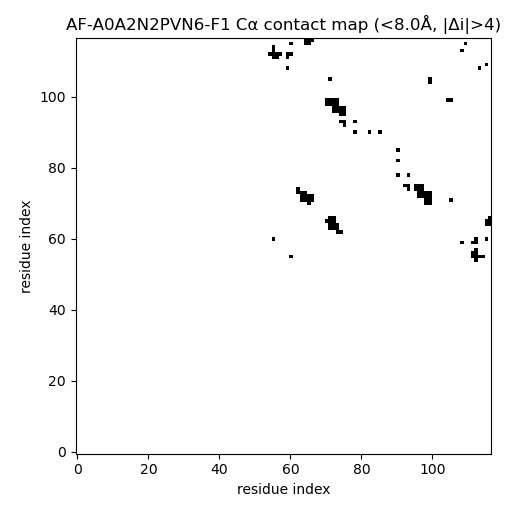95 ARG A CA 1
ATOM 749 C C . ARG A 1 95 ? 8.607 5.109 -7.804 1.00 92.44 95 ARG A C 1
ATOM 751 O O . ARG A 1 95 ? 8.535 6.027 -6.995 1.00 92.44 95 ARG 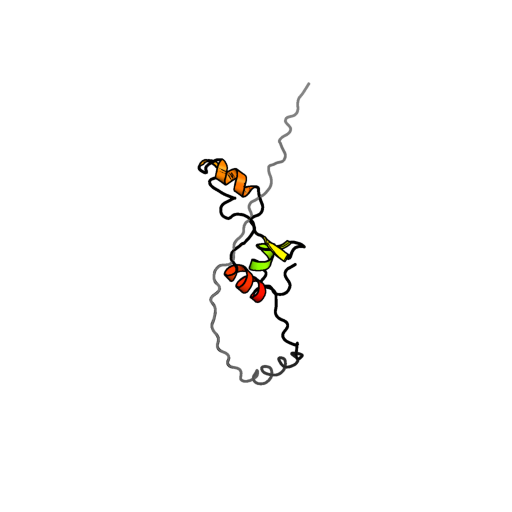A O 1
ATOM 758 N N . GLN A 1 96 ? 7.567 4.623 -8.471 1.00 93.12 96 GLN A N 1
ATOM 759 C CA . GLN A 1 96 ? 6.219 5.168 -8.421 1.00 93.12 96 GLN A CA 1
ATOM 760 C C . GLN A 1 96 ? 5.391 4.493 -7.323 1.00 93.12 96 GLN A C 1
ATOM 762 O O . GLN A 1 96 ? 5.655 3.362 -6.906 1.00 93.12 96 GLN A O 1
ATOM 767 N N . VAL A 1 97 ? 4.379 5.213 -6.842 1.00 94.06 97 VAL A N 1
ATOM 768 C CA . VAL A 1 97 ? 3.382 4.671 -5.918 1.00 94.06 97 VAL A CA 1
ATOM 769 C C . VAL A 1 97 ? 2.364 3.868 -6.723 1.00 94.06 97 VAL A C 1
ATOM 771 O O . VAL A 1 97 ? 1.877 4.327 -7.754 1.00 94.06 97 VAL A O 1
ATOM 774 N N . LYS A 1 98 ? 2.041 2.660 -6.256 1.00 94.19 98 LYS A N 1
ATOM 775 C CA . LYS A 1 98 ? 1.087 1.774 -6.918 1.00 94.19 98 LYS A CA 1
ATOM 776 C C . LYS A 1 98 ? -0.333 2.095 -6.456 1.00 94.19 98 LYS A C 1
ATOM 778 O O . LYS A 1 98 ? -0.611 2.057 -5.257 1.00 94.19 98 LYS A O 1
ATOM 783 N N . ILE A 1 99 ? -1.230 2.317 -7.411 1.00 94.69 99 ILE A N 1
ATOM 784 C CA . ILE A 1 99 ? -2.678 2.350 -7.178 1.00 94.69 99 ILE A CA 1
ATOM 785 C C . ILE A 1 99 ? -3.196 0.906 -7.142 1.00 94.69 99 ILE A C 1
ATOM 787 O O . ILE A 1 99 ? -2.727 0.040 -7.888 1.00 94.69 99 ILE A O 1
ATOM 791 N N . ILE A 1 100 ? -4.099 0.616 -6.210 1.00 93.62 100 ILE A N 1
ATOM 792 C CA . ILE A 1 100 ? -4.709 -0.705 -6.066 1.00 93.62 100 ILE A CA 1
ATOM 793 C C . ILE A 1 100 ? -6.070 -0.691 -6.749 1.00 93.62 100 ILE A C 1
ATOM 795 O O . ILE A 1 100 ? -7.040 -0.206 -6.181 1.00 93.62 100 ILE A O 1
ATOM 799 N N . ASP A 1 101 ? -6.139 -1.290 -7.935 1.00 90.06 101 ASP A N 1
ATOM 800 C CA . ASP A 1 101 ? -7.376 -1.338 -8.727 1.00 90.06 101 ASP A CA 1
ATOM 801 C C . ASP A 1 101 ? -8.313 -2.486 -8.309 1.00 90.06 101 ASP A C 1
ATOM 803 O O . ASP A 1 101 ? -9.449 -2.577 -8.759 1.00 90.06 101 ASP A O 1
ATOM 807 N N . ALA A 1 102 ? -7.849 -3.393 -7.442 1.00 92.44 102 ALA A N 1
ATOM 808 C CA . ALA A 1 102 ? -8.604 -4.578 -7.049 1.00 92.44 102 ALA A CA 1
ATOM 809 C C . ALA A 1 102 ? -9.709 -4.238 -6.021 1.00 92.44 102 ALA A C 1
ATOM 811 O O . ALA A 1 102 ? -9.391 -4.008 -4.847 1.00 92.44 102 ALA A O 1
ATOM 812 N N . PRO A 1 103 ? -11.007 -4.328 -6.378 1.00 90.56 103 PRO A N 1
ATOM 813 C CA . PRO A 1 103 ? -12.101 -3.932 -5.484 1.00 90.56 103 PRO A CA 1
ATOM 814 C C . PRO A 1 103 ? -12.213 -4.843 -4.254 1.00 90.56 103 PRO A C 1
ATOM 816 O O . PRO A 1 103 ? -12.581 -4.411 -3.164 1.00 90.56 103 PRO A O 1
ATOM 819 N N . ALA A 1 104 ? -11.842 -6.119 -4.387 1.00 93.56 104 ALA A N 1
ATOM 820 C CA . ALA A 1 104 ? -11.809 -7.053 -3.263 1.00 93.56 104 ALA A CA 1
ATOM 821 C C . ALA A 1 104 ? -10.769 -6.659 -2.198 1.00 93.56 104 ALA A C 1
ATOM 823 O O . ALA A 1 104 ? -10.969 -6.910 -1.008 1.00 93.56 104 ALA A O 1
ATOM 824 N N . ALA A 1 105 ? -9.652 -6.048 -2.608 1.00 91.50 105 ALA A N 1
ATOM 825 C CA . ALA A 1 105 ? -8.636 -5.583 -1.673 1.00 91.50 105 ALA A CA 1
ATOM 826 C C . ALA A 1 105 ? -9.140 -4.377 -0.873 1.00 91.50 105 ALA A C 1
ATOM 828 O O . ALA A 1 105 ? -9.002 -4.376 0.350 1.00 91.50 105 ALA A O 1
ATOM 829 N N . ASP A 1 106 ? -9.790 -3.420 -1.536 1.00 92.62 106 ASP A N 1
ATOM 830 C CA . ASP A 1 106 ? -10.360 -2.242 -0.879 1.00 92.62 106 ASP A CA 1
ATOM 831 C C . ASP A 1 106 ? -11.461 -2.612 0.131 1.00 92.62 106 ASP A C 1
ATOM 833 O O . ASP A 1 106 ? -11.426 -2.167 1.281 1.00 92.62 106 ASP A O 1
ATOM 837 N N . LYS A 1 107 ? -12.349 -3.555 -0.222 1.00 93.50 107 LYS A N 1
ATOM 838 C CA . LYS A 1 107 ? -13.360 -4.096 0.708 1.00 93.50 107 LYS A CA 1
ATOM 839 C C . LYS A 1 107 ? -12.737 -4.707 1.967 1.00 93.50 107 LYS A C 1
ATOM 841 O O . LYS A 1 107 ? -13.244 -4.512 3.069 1.00 93.50 107 LYS A O 1
ATOM 846 N N . ARG A 1 108 ? -11.637 -5.458 1.831 1.00 94.69 108 ARG A N 1
ATOM 847 C CA . ARG A 1 108 ? -10.934 -6.050 2.986 1.00 94.69 108 ARG A CA 1
ATOM 848 C C . ARG A 1 108 ? -10.260 -4.986 3.844 1.00 94.69 108 ARG A C 1
ATOM 850 O O . ARG A 1 108 ? -10.338 -5.053 5.066 1.00 94.69 108 ARG A O 1
ATOM 857 N N . ILE A 1 109 ? -9.610 -4.011 3.218 1.00 94.25 109 ILE A N 1
ATOM 858 C CA . ILE A 1 109 ? -8.848 -2.980 3.928 1.00 94.25 109 ILE A CA 1
ATOM 859 C C . ILE A 1 109 ? -9.781 -2.030 4.675 1.00 94.25 109 ILE A C 1
ATOM 861 O O . ILE A 1 109 ? -9.511 -1.744 5.836 1.00 94.25 109 ILE A O 1
ATOM 865 N N . SER A 1 110 ? -10.920 -1.671 4.081 1.00 92.38 110 SER A N 1
ATOM 866 C CA . SER A 1 110 ? -11.957 -0.865 4.738 1.00 92.38 110 SER A CA 1
ATOM 867 C C . SER A 1 110 ? -12.496 -1.522 6.016 1.00 92.38 110 SER A C 1
ATOM 869 O O . SER A 1 110 ? -12.767 -0.839 6.996 1.00 92.38 110 SER A O 1
ATOM 871 N N . ARG A 1 111 ? -12.599 -2.860 6.048 1.00 93.75 111 ARG A N 1
ATOM 872 C CA . ARG A 1 111 ? -13.009 -3.603 7.255 1.00 93.75 111 ARG A CA 1
ATOM 873 C C . ARG A 1 111 ? -11.908 -3.660 8.315 1.00 93.75 111 ARG A C 1
ATOM 875 O O . ARG A 1 111 ? -12.192 -3.557 9.501 1.00 93.75 111 ARG A O 1
ATOM 882 N N . LEU A 1 112 ? -10.655 -3.849 7.895 1.00 94.38 112 LEU A N 1
ATOM 883 C CA . LEU A 1 112 ? -9.508 -3.982 8.805 1.00 94.38 112 LEU A CA 1
ATOM 884 C C . LEU A 1 112 ? -9.055 -2.644 9.402 1.00 94.38 112 LEU A C 1
ATOM 886 O O . LEU A 1 112 ? -8.491 -2.597 10.498 1.00 94.38 112 LEU A O 1
ATOM 890 N N . ALA A 1 113 ? -9.229 -1.565 8.651 1.00 93.25 113 ALA A N 1
ATOM 891 C CA . ALA A 1 113 ? -8.782 -0.238 9.013 1.00 93.25 113 ALA A CA 1
ATOM 892 C C . ALA A 1 113 ? -9.864 0.788 8.646 1.00 93.25 113 ALA A C 1
ATOM 894 O O . ALA A 1 113 ? -9.777 1.415 7.594 1.00 93.25 113 ALA A O 1
ATOM 895 N N . PRO A 1 114 ? -10.880 0.958 9.509 1.00 91.81 114 PRO A N 1
ATOM 896 C CA . PRO A 1 114 ? -12.009 1.843 9.223 1.00 91.81 114 PRO A CA 1
ATOM 897 C C . PRO A 1 114 ? -11.648 3.336 9.271 1.00 91.81 114 PRO A C 1
ATOM 899 O O . PRO A 1 114 ? -12.301 4.136 8.618 1.00 91.81 114 PRO A O 1
ATOM 902 N N . TYR A 1 115 ? -10.600 3.711 10.012 1.00 92.50 115 TYR A N 1
ATOM 903 C CA . TYR A 1 115 ? -10.135 5.099 10.176 1.00 92.50 115 TYR A CA 1
ATOM 904 C C . TYR A 1 115 ? -8.847 5.355 9.380 1.00 92.50 115 TYR A C 1
ATOM 906 O O . TYR A 1 115 ? -7.827 5.737 9.952 1.00 92.50 115 TYR A O 1
ATOM 914 N N . LEU A 1 116 ? -8.830 4.961 8.109 1.00 87.56 116 LEU A N 1
ATOM 915 C CA . LEU A 1 116 ? -7.653 5.078 7.251 1.00 87.56 116 LEU A CA 1
ATOM 916 C C . LEU A 1 116 ? -7.873 6.247 6.285 1.00 87.56 116 LEU A C 1
ATOM 918 O O . LEU A 1 116 ? -8.728 6.143 5.405 1.00 87.56 116 LEU A O 1
ATOM 922 N N . ASP A 1 117 ? -7.098 7.313 6.480 1.00 77.75 117 ASP A N 1
ATOM 923 C CA . ASP A 1 117 ? -7.095 8.534 5.663 1.00 77.75 117 ASP A CA 1
ATOM 924 C C . ASP A 1 117 ? -5.993 8.533 4.583 1.00 77.75 117 ASP A C 1
ATOM 926 O O . ASP A 1 117 ? -5.000 7.761 4.690 1.00 77.75 117 ASP A O 1
#

Secondary structure (DSSP, 8-state):
--------S------------------------S--SSSSSSSS--------PPPP-HHHHTTEEE-TT--EEEEPTT-SS-GGGS-HHHHHHHHSEEE---HHHHHHHHHH-TT--

Solvent-accessible surface area (backbone atoms only — not comparable to full-atom values): 8353 Å² total; per-residue (Å²): 138,86,82,79,88,74,83,76,92,78,87,79,81,83,88,77,79,82,82,85,86,82,80,85,75,85,77,87,72,88,74,88,69,95,78,71,88,77,86,79,82,86,86,87,82,82,78,72,91,68,78,86,70,88,72,62,42,61,76,54,61,75,54,43,40,41,45,98,89,66,50,46,32,32,72,54,84,75,71,84,63,70,67,88,82,51,56,69,75,57,60,55,54,51,75,43,77,37,73,60,85,54,65,71,57,53,59,51,44,50,71,46,28,73,88,66,92

pLDDT: mean 75.79, std 20.15, range [42.97, 95.88]

Radius of gyration: 32.49 Å; Cα contacts (8 Å, |Δi|>4): 62; chains: 1; bounding box: 87×45×72 Å

Nearest PDB structures (foldseek):
  7aqc-assembly1_e  TM=9.053E-01  e=6.053E-05  Bacillus subtilis subsp. subtilis str. 168
  7azs-assembly1_L35A  TM=8.454E-01  e=2.771E-05  Thermus thermophilus HB8
  7p7u-assembly1_7  TM=9.066E-01  e=5.536E-04  Enterococcus faecalis
  7nqh-assembly1_B8  TM=8.615E-01  e=1.106E-02  Sus scrofa
  7pkt-assembly1_B  TM=6.942E-01  e=2.474E-03  Chlamydomonas reinhardtii

Mean predicted aligned error: 17.86 Å